Protein AF-A0A7J4EG16-F1 (afdb_monomer)

Sequence (64 aa):
MKISNYVNFSDASWKTYVTTKSWQLLPGDGTKTVHINFRDETGANSSTSDSIILDTLFQHRLSP

Foldseek 3Di:
DWKDQDPVSPVIDDDDDDPDDDDDFDDDFAKTKMKDWDADPVRDIDIDIDIDGDDPDDPPPDDD

pLDDT: mean 92.69, std 11.47, range [52.91, 98.56]

Structure (mmCIF, N/CA/C/O backbone):
data_AF-A0A7J4EG16-F1
#
_entry.id   AF-A0A7J4EG16-F1
#
loop_
_atom_site.group_PDB
_atom_site.id
_atom_site.type_symbol
_atom_site.label_atom_id
_atom_site.label_alt_id
_atom_site.label_comp_id
_atom_site.label_asym_id
_atom_site.label_entity_id
_atom_site.label_seq_id
_atom_site.pdbx_PDB_ins_code
_atom_site.Cartn_x
_atom_site.Cartn_y
_atom_site.Cartn_z
_atom_site.occupancy
_atom_site.B_iso_or_equiv
_atom_site.auth_seq_id
_atom_site.auth_comp_id
_atom_site.auth_asym_id
_atom_site.auth_atom_id
_atom_site.pdbx_PDB_model_num
ATOM 1 N N . MET A 1 1 ? 4.104 -3.859 -10.713 1.00 96.25 1 MET A N 1
ATOM 2 C CA . MET A 1 1 ? 3.975 -3.381 -9.319 1.00 96.25 1 MET A CA 1
ATOM 3 C C . MET A 1 1 ? 3.489 -4.498 -8.401 1.00 96.25 1 MET A C 1
ATOM 5 O O . MET A 1 1 ? 2.801 -5.396 -8.877 1.00 96.25 1 MET A O 1
ATOM 9 N N . LYS A 1 2 ? 3.805 -4.449 -7.109 1.00 97.56 2 LYS A N 1
ATOM 10 C CA . LYS A 1 2 ? 3.178 -5.273 -6.060 1.00 97.56 2 LYS A CA 1
ATOM 11 C C . LYS A 1 2 ? 2.758 -4.371 -4.900 1.00 97.56 2 LYS A C 1
ATOM 1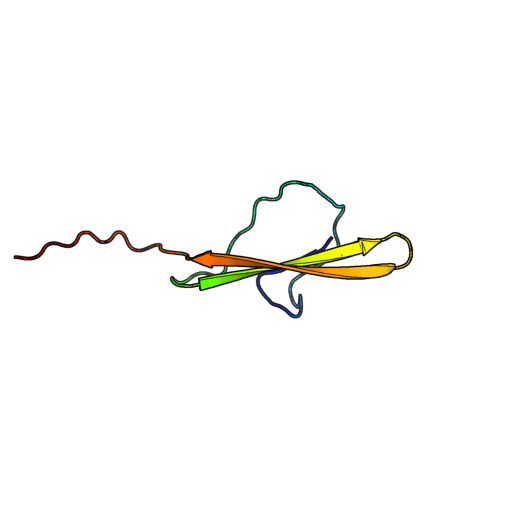3 O O . LYS A 1 2 ? 3.461 -3.408 -4.615 1.00 97.56 2 LYS A O 1
ATOM 18 N N . ILE A 1 3 ? 1.616 -4.656 -4.281 1.00 98.31 3 ILE A N 1
ATOM 19 C CA . ILE A 1 3 ? 1.013 -3.845 -3.210 1.00 98.31 3 ILE A CA 1
ATOM 20 C C . ILE A 1 3 ? 0.792 -4.763 -2.007 1.00 98.31 3 ILE A C 1
ATOM 22 O O . ILE A 1 3 ? 0.449 -5.927 -2.214 1.00 98.31 3 ILE A O 1
ATOM 26 N N . SER A 1 4 ? 1.022 -4.272 -0.791 1.00 98.56 4 SER A N 1
ATOM 27 C CA . SER A 1 4 ? 0.876 -5.037 0.451 1.00 98.56 4 SER A CA 1
ATOM 28 C C . SER A 1 4 ? 0.491 -4.136 1.625 1.00 98.56 4 SER A C 1
ATOM 30 O O . SER A 1 4 ? 0.840 -2.955 1.648 1.00 98.56 4 SER A O 1
ATOM 32 N N . ASN A 1 5 ? -0.175 -4.710 2.629 1.00 98.44 5 ASN A N 1
ATOM 33 C CA . ASN A 1 5 ? -0.330 -4.086 3.948 1.00 98.44 5 ASN A CA 1
ATOM 34 C C . ASN A 1 5 ? 0.920 -4.275 4.838 1.00 98.44 5 ASN A C 1
ATOM 36 O O . ASN A 1 5 ? 0.979 -3.742 5.942 1.00 98.44 5 ASN A O 1
ATOM 40 N N . TYR A 1 6 ? 1.913 -5.040 4.374 1.00 98.12 6 TYR A N 1
ATOM 41 C CA . TYR A 1 6 ? 3.144 -5.353 5.089 1.00 98.12 6 TYR A CA 1
ATOM 42 C C . TYR A 1 6 ? 4.363 -4.818 4.334 1.00 98.12 6 TYR A C 1
ATOM 44 O O . TYR A 1 6 ? 4.526 -5.033 3.132 1.00 98.12 6 TYR A O 1
ATOM 52 N N . VAL A 1 7 ? 5.280 -4.177 5.059 1.00 97.06 7 VAL A N 1
ATOM 53 C CA . VAL A 1 7 ? 6.501 -3.575 4.491 1.00 97.06 7 VAL A CA 1
ATOM 54 C C . VAL A 1 7 ? 7.400 -4.579 3.758 1.00 97.06 7 VAL A C 1
ATOM 56 O O . VAL A 1 7 ? 8.088 -4.230 2.801 1.00 97.06 7 VAL A O 1
ATOM 59 N N . ASN A 1 8 ? 7.385 -5.845 4.178 1.00 96.69 8 ASN A N 1
ATOM 60 C CA . ASN A 1 8 ? 8.181 -6.914 3.578 1.00 96.69 8 ASN A CA 1
ATOM 61 C C . ASN A 1 8 ? 7.505 -7.568 2.361 1.00 96.69 8 ASN A C 1
ATOM 63 O O . ASN A 1 8 ? 8.114 -8.434 1.733 1.00 96.69 8 ASN A O 1
ATOM 67 N N . PHE A 1 9 ? 6.281 -7.158 2.003 1.00 97.69 9 PHE A N 1
ATOM 68 C CA . PHE A 1 9 ? 5.516 -7.716 0.886 1.00 97.69 9 PHE A CA 1
ATOM 69 C C . PHE A 1 9 ? 5.332 -9.243 0.968 1.00 97.69 9 PHE A C 1
ATOM 71 O O . PHE A 1 9 ? 5.310 -9.905 -0.072 1.00 97.69 9 PHE A O 1
ATOM 78 N N . SER A 1 10 ? 5.232 -9.810 2.178 1.00 97.12 10 SER A N 1
ATOM 79 C CA . SER A 1 10 ? 5.148 -11.265 2.399 1.00 97.12 10 SER A CA 1
ATOM 80 C C . SER A 1 10 ? 3.923 -11.921 1.757 1.00 97.12 10 SER A C 1
ATOM 82 O O . SER A 1 10 ? 3.953 -13.113 1.463 1.00 97.12 10 SER A O 1
ATOM 84 N N . ASP A 1 11 ? 2.865 -11.151 1.519 1.00 96.50 11 ASP A N 1
ATOM 85 C CA . ASP A 1 11 ? 1.593 -11.581 0.932 1.00 96.50 11 ASP A CA 1
ATOM 86 C C . ASP A 1 11 ? 1.417 -11.155 -0.539 1.00 96.50 11 ASP A C 1
ATOM 88 O O . ASP A 1 11 ? 0.365 -11.395 -1.137 1.00 96.50 11 ASP A O 1
ATOM 92 N N . ALA A 1 12 ? 2.422 -10.516 -1.150 1.00 97.25 12 ALA A N 1
ATOM 93 C CA . ALA A 1 12 ? 2.246 -9.823 -2.421 1.00 97.25 12 ALA A CA 1
ATOM 94 C C . ALA A 1 12 ? 2.992 -10.470 -3.595 1.00 97.25 12 ALA A C 1
ATOM 96 O O . ALA A 1 12 ? 4.171 -10.814 -3.525 1.00 97.25 12 ALA A O 1
ATOM 97 N N . SER A 1 13 ? 2.310 -10.525 -4.740 1.00 97.31 13 SER A N 1
ATOM 98 C CA . SER A 1 13 ? 2.855 -10.942 -6.035 1.00 97.31 13 SER A CA 1
ATOM 99 C C . SER A 1 13 ? 2.934 -9.772 -7.018 1.00 97.31 13 SER A C 1
ATOM 101 O O . SER A 1 13 ? 2.179 -8.798 -6.929 1.00 97.31 13 SER 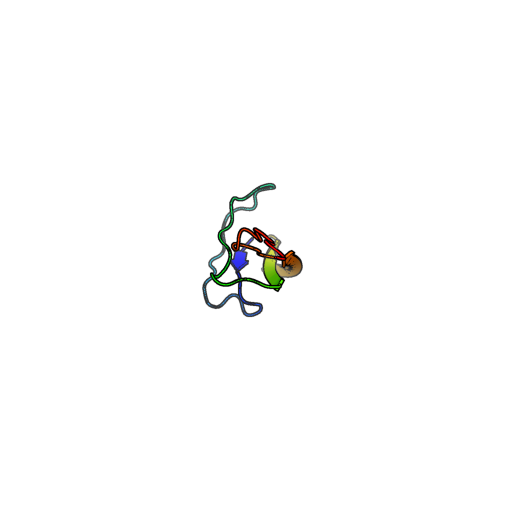A O 1
ATOM 103 N N . TRP A 1 14 ? 3.866 -9.861 -7.971 1.00 96.56 14 TRP A N 1
ATOM 104 C CA . TRP A 1 14 ? 4.005 -8.882 -9.048 1.00 96.56 14 TRP A CA 1
ATOM 105 C C . TRP A 1 14 ? 2.807 -8.929 -10.001 1.00 96.56 14 TRP A C 1
ATOM 107 O O . TRP A 1 14 ? 2.402 -9.994 -10.457 1.00 96.56 14 TRP A O 1
ATOM 117 N N . LYS A 1 15 ? 2.265 -7.754 -10.323 1.00 95.75 15 LYS A N 1
ATOM 118 C CA . LYS A 1 15 ? 1.164 -7.542 -11.271 1.00 95.75 15 LYS A CA 1
ATOM 119 C C . LYS A 1 15 ? 1.501 -6.401 -12.232 1.00 95.75 15 LYS A C 1
ATOM 121 O O . LYS A 1 15 ? 2.349 -5.557 -11.919 1.00 95.75 15 LYS A O 1
ATOM 126 N N . THR A 1 16 ? 0.826 -6.350 -13.378 1.00 95.88 16 THR A N 1
ATOM 127 C CA . THR A 1 16 ? 0.918 -5.224 -14.321 1.00 95.88 16 THR A CA 1
ATOM 128 C C . THR A 1 16 ? 0.604 -3.910 -13.611 1.00 95.88 16 THR A C 1
ATOM 130 O O . THR A 1 16 ? -0.254 -3.858 -12.726 1.00 95.88 16 THR A O 1
ATOM 133 N N . TYR A 1 17 ? 1.348 -2.859 -13.953 1.00 95.50 17 TYR A N 1
ATOM 134 C CA . TYR A 1 17 ? 1.114 -1.529 -13.405 1.00 95.50 17 TYR A CA 1
ATOM 135 C C . TYR A 1 17 ? -0.265 -1.004 -13.819 1.00 95.50 17 TYR A C 1
ATOM 137 O O . TYR A 1 17 ? -0.660 -1.134 -14.976 1.00 95.50 17 TYR A O 1
ATOM 145 N N . VAL A 1 18 ? -0.972 -0.396 -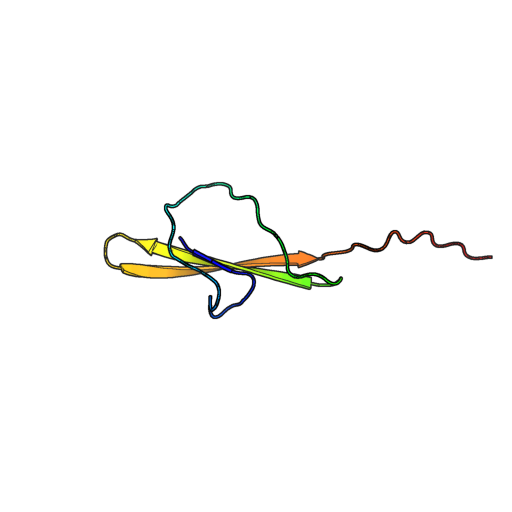12.868 1.00 96.62 18 VAL A N 1
ATOM 146 C CA . VAL A 1 18 ? -2.183 0.392 -13.109 1.00 96.62 18 VAL A CA 1
ATOM 147 C C . VAL A 1 18 ? -2.146 1.632 -12.223 1.00 96.62 18 VAL A C 1
ATOM 149 O O . VAL A 1 18 ? -1.575 1.601 -11.133 1.00 96.62 18 VAL A O 1
ATOM 152 N N . THR A 1 19 ? -2.769 2.715 -12.679 1.00 96.06 19 THR A N 1
ATOM 153 C CA . THR A 1 19 ? -2.801 4.003 -11.967 1.00 96.06 19 THR A CA 1
ATOM 154 C C . THR A 1 19 ? -3.772 4.012 -10.786 1.00 96.06 19 THR A C 1
ATOM 156 O O . THR A 1 19 ? -3.626 4.820 -9.874 1.00 96.06 19 THR A O 1
ATOM 159 N N . THR A 1 20 ? -4.763 3.117 -10.773 1.00 96.25 20 THR A N 1
ATOM 160 C CA . THR A 1 20 ? -5.758 3.019 -9.698 1.00 96.25 20 THR A CA 1
ATOM 161 C C . THR A 1 20 ? -6.057 1.563 -9.381 1.00 96.25 20 THR A C 1
ATOM 163 O O . THR A 1 20 ? -6.240 0.736 -10.276 1.00 96.25 20 THR A O 1
ATOM 166 N N . LYS A 1 21 ? -6.115 1.239 -8.088 1.00 95.38 21 L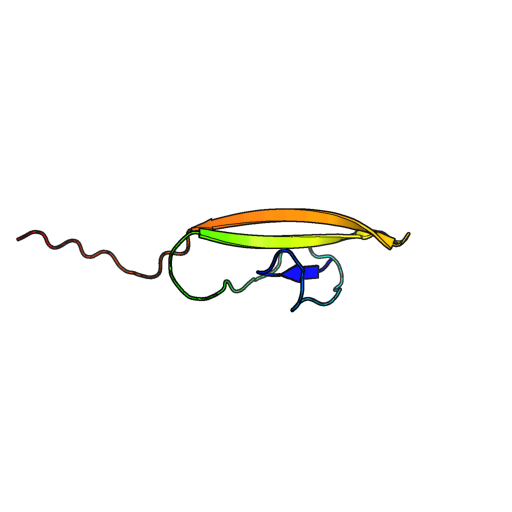YS A N 1
ATOM 167 C CA . LYS A 1 21 ? -6.402 -0.109 -7.606 1.00 95.38 21 LYS A CA 1
ATOM 168 C C . LYS A 1 21 ? -7.224 -0.046 -6.324 1.00 95.38 21 LYS A C 1
ATOM 170 O O . LYS A 1 21 ? -6.794 0.565 -5.355 1.00 95.38 21 LYS A O 1
ATOM 175 N N . SER A 1 22 ? -8.372 -0.721 -6.303 1.00 96.38 22 SER A N 1
ATOM 176 C CA . SER A 1 22 ? -9.102 -0.971 -5.058 1.00 96.38 22 SER A CA 1
ATOM 177 C C . SER A 1 22 ? -8.259 -1.850 -4.136 1.00 96.38 22 SER A C 1
ATOM 179 O O . SER A 1 22 ? -7.723 -2.874 -4.577 1.00 96.38 22 SER A O 1
ATOM 181 N N . TRP A 1 23 ? -8.149 -1.448 -2.872 1.00 96.25 23 TRP A N 1
ATOM 182 C CA . TRP A 1 23 ? -7.324 -2.116 -1.873 1.00 96.25 23 TRP A CA 1
ATOM 183 C C . TRP A 1 23 ? -8.098 -2.311 -0.573 1.00 96.25 23 TRP A C 1
ATOM 185 O O . TRP A 1 23 ? -8.877 -1.446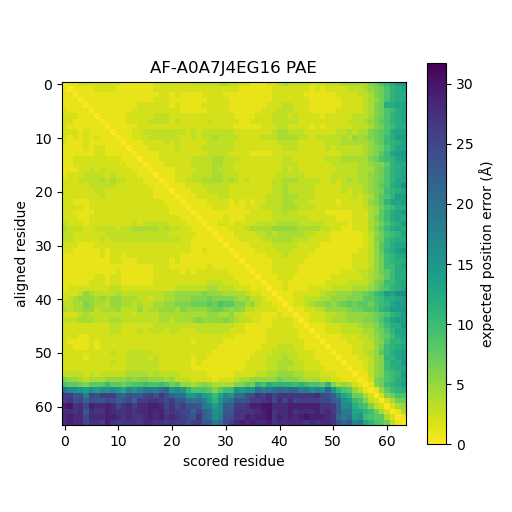 -0.178 1.00 96.25 23 TRP A O 1
ATOM 195 N N . GLN A 1 24 ? -7.875 -3.448 0.082 1.00 96.88 24 GLN A N 1
ATOM 196 C CA . GLN A 1 24 ? -8.470 -3.764 1.373 1.00 96.88 24 GLN A CA 1
ATOM 197 C C . GLN A 1 24 ? -7.400 -3.667 2.462 1.00 96.88 24 GLN A C 1
ATOM 199 O O . GLN A 1 24 ? -6.344 -4.299 2.375 1.00 96.88 24 GLN A O 1
ATOM 204 N N . LEU A 1 25 ? -7.690 -2.873 3.491 1.00 97.75 25 LEU A N 1
ATOM 205 C CA . LEU A 1 25 ? -6.832 -2.723 4.661 1.00 97.75 25 LEU A CA 1
ATOM 206 C C . LEU A 1 25 ? -6.993 -3.905 5.616 1.00 97.75 25 LEU A C 1
ATOM 208 O O . LEU A 1 25 ? -8.028 -4.575 5.635 1.00 97.75 25 LEU A O 1
ATOM 212 N N . LEU A 1 26 ? -5.967 -4.129 6.438 1.00 97.12 26 LEU A N 1
ATOM 213 C CA . LEU A 1 26 ? -6.090 -5.025 7.584 1.00 97.12 26 LEU A CA 1
ATOM 214 C C . LEU A 1 26 ? -7.176 -4.501 8.541 1.00 97.12 26 LEU A C 1
ATOM 216 O O . LEU A 1 26 ? -7.283 -3.283 8.718 1.00 97.12 26 LEU A O 1
ATOM 220 N N . PRO A 1 27 ? -7.969 -5.397 9.156 1.00 95.88 27 PRO A N 1
ATOM 221 C CA . PRO A 1 27 ? -9.041 -5.003 10.060 1.00 95.88 27 PRO A CA 1
ATOM 222 C C . PRO A 1 27 ? -8.508 -4.337 11.338 1.00 95.88 27 PRO A C 1
ATOM 224 O O . PRO A 1 27 ? -7.335 -4.474 11.693 1.00 95.88 27 PRO A O 1
ATOM 227 N N . GLY A 1 28 ? -9.413 -3.663 12.050 1.00 96.06 28 GLY A N 1
ATOM 228 C CA . GLY A 1 28 ? -9.143 -2.960 13.303 1.00 96.06 28 GLY A CA 1
ATOM 229 C C . GLY A 1 28 ? -8.838 -1.482 13.086 1.00 96.06 28 GLY A C 1
ATOM 230 O O . GLY A 1 28 ? -8.155 -1.115 12.132 1.00 96.06 28 GLY A O 1
ATOM 231 N N . ASP A 1 29 ? -9.326 -0.629 13.979 1.00 96.44 29 ASP A N 1
ATOM 232 C CA . ASP A 1 29 ? -9.140 0.818 13.868 1.00 96.44 29 ASP A CA 1
ATOM 233 C C . ASP A 1 29 ? -7.675 1.247 14.043 1.00 96.44 29 ASP A C 1
ATOM 235 O O . ASP A 1 29 ? -6.790 0.462 14.405 1.00 96.44 29 ASP A O 1
ATOM 239 N N . GLY A 1 30 ? -7.402 2.510 13.732 1.00 97.00 30 GLY A N 1
ATOM 240 C CA . GLY A 1 30 ? -6.092 3.145 13.840 1.00 97.00 30 GLY A CA 1
ATOM 241 C C . GLY A 1 30 ? -5.321 3.179 12.523 1.00 97.00 30 GLY A 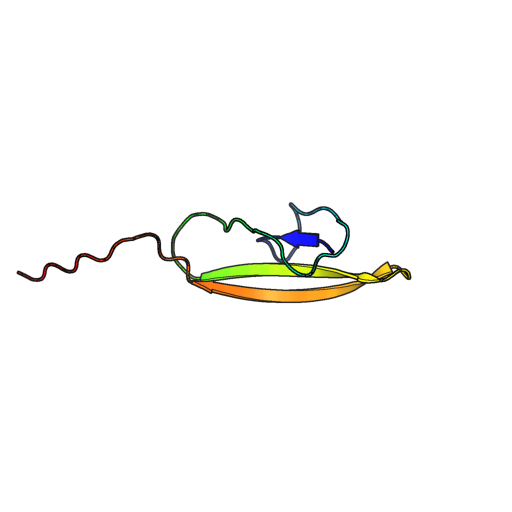C 1
ATOM 242 O O . GLY A 1 30 ? -5.793 2.716 11.482 1.00 97.00 30 GLY A O 1
ATOM 243 N N . THR A 1 31 ? -4.106 3.727 12.572 1.00 98.12 31 THR A N 1
ATOM 244 C CA . THR A 1 31 ? -3.257 3.934 11.392 1.00 98.12 31 THR A CA 1
ATOM 245 C C . THR A 1 31 ? -2.898 2.614 10.711 1.00 98.12 31 THR A C 1
ATOM 247 O O . THR A 1 31 ? -2.409 1.675 11.339 1.00 98.12 31 THR A O 1
ATOM 250 N N . LYS A 1 32 ? -3.136 2.556 9.404 1.00 98.31 32 LYS A N 1
ATOM 251 C CA . LYS A 1 32 ? -2.743 1.487 8.488 1.00 98.31 32 LYS A CA 1
ATOM 252 C C . LYS A 1 32 ? -1.772 2.066 7.473 1.00 98.31 32 LYS A C 1
ATOM 254 O O . LYS A 1 32 ? -1.943 3.206 7.055 1.00 98.31 32 LYS A O 1
ATOM 259 N N . THR A 1 33 ? -0.793 1.281 7.048 1.00 98.38 33 THR A N 1
ATOM 260 C CA . THR A 1 33 ? 0.149 1.688 6.004 1.00 98.38 33 THR A CA 1
ATOM 261 C C . THR A 1 33 ? 0.035 0.721 4.840 1.00 98.38 33 THR A C 1
ATOM 263 O O . THR A 1 33 ? 0.075 -0.495 5.023 1.00 98.38 33 THR A O 1
ATOM 266 N N . VAL A 1 34 ? -0.129 1.265 3.639 1.00 98.38 34 VAL A N 1
ATOM 267 C CA . VAL A 1 34 ? -0.114 0.490 2.399 1.00 98.38 34 VAL A CA 1
ATOM 268 C C . VAL A 1 34 ? 1.214 0.748 1.712 1.00 98.38 34 VAL A C 1
ATOM 270 O O . VAL A 1 34 ? 1.609 1.895 1.517 1.00 98.38 34 VAL A O 1
ATOM 273 N N . HIS A 1 35 ? 1.899 -0.325 1.338 1.00 98.44 35 HIS A N 1
ATOM 274 C CA . HIS A 1 35 ? 3.178 -0.281 0.648 1.00 98.44 35 HIS A CA 1
ATOM 275 C C . HIS A 1 35 ? 2.995 -0.701 -0.805 1.00 98.44 35 HIS A C 1
ATOM 277 O O . HIS A 1 35 ? 2.273 -1.654 -1.107 1.00 98.44 35 HIS A O 1
ATOM 283 N N . ILE A 1 36 ? 3.699 -0.035 -1.712 1.00 98.31 36 ILE A N 1
ATOM 284 C CA . ILE A 1 36 ? 3.790 -0.418 -3.117 1.00 98.31 36 ILE A CA 1
ATOM 285 C C . ILE A 1 36 ? 5.253 -0.497 -3.530 1.00 98.31 36 ILE A C 1
ATOM 287 O O . ILE A 1 36 ? 6.076 0.321 -3.127 1.00 98.31 36 ILE A O 1
ATOM 291 N N . ASN A 1 37 ? 5.578 -1.503 -4.332 1.00 98.19 37 ASN A N 1
ATOM 292 C CA . ASN A 1 37 ? 6.879 -1.651 -4.960 1.00 98.19 37 ASN A CA 1
ATOM 293 C C . ASN A 1 37 ? 6.697 -1.706 -6.480 1.00 98.19 37 ASN A C 1
ATOM 295 O O . ASN A 1 37 ? 5.891 -2.487 -7.007 1.00 98.19 37 ASN A O 1
ATOM 299 N N . PHE A 1 38 ? 7.423 -0.849 -7.181 1.00 97.50 38 PHE A N 1
ATOM 300 C CA . PHE A 1 38 ? 7.495 -0.772 -8.630 1.00 97.50 38 PHE A CA 1
ATOM 301 C C . PHE A 1 38 ? 8.755 -1.471 -9.107 1.00 97.50 38 PHE A C 1
ATOM 303 O O . PHE A 1 38 ? 9.775 -1.425 -8.434 1.00 97.50 38 PHE A O 1
ATOM 310 N N . ARG A 1 39 ? 8.670 -2.102 -10.276 1.00 96.25 39 ARG A N 1
ATOM 311 C CA . ARG A 1 39 ? 9.812 -2.717 -10.942 1.00 96.25 39 ARG A CA 1
ATOM 312 C C . ARG A 1 39 ? 9.824 -2.264 -12.383 1.00 96.25 39 ARG A C 1
ATOM 314 O O . ARG A 1 39 ? 8.767 -2.324 -13.018 1.00 96.25 39 ARG A O 1
ATOM 321 N N . ASP A 1 40 ? 10.975 -1.820 -12.857 1.00 93.50 40 ASP A N 1
ATOM 322 C CA . ASP A 1 40 ? 11.178 -1.524 -14.271 1.00 93.50 40 ASP A CA 1
ATOM 323 C C . ASP A 1 40 ? 11.550 -2.791 -15.064 1.00 93.50 40 ASP A C 1
ATOM 325 O O . ASP A 1 40 ? 11.578 -3.909 -14.536 1.00 93.50 40 ASP A O 1
ATOM 329 N N . GLU A 1 41 ? 11.804 -2.628 -16.359 1.00 92.12 41 GLU A N 1
ATOM 330 C CA . GLU A 1 41 ? 12.169 -3.729 -17.257 1.00 92.12 41 GLU A CA 1
ATOM 331 C C . GLU A 1 41 ? 13.545 -4.329 -16.938 1.00 92.12 41 GLU A C 1
ATOM 333 O O . GLU A 1 41 ? 13.773 -5.512 -17.188 1.00 92.12 41 GLU A O 1
ATOM 338 N N . THR A 1 42 ? 14.441 -3.547 -16.330 1.00 95.06 42 THR A N 1
ATOM 339 C CA . THR A 1 42 ? 15.787 -3.988 -15.929 1.00 95.06 42 THR A CA 1
ATOM 340 C C . THR A 1 42 ? 15.783 -4.770 -14.614 1.00 95.06 42 THR A C 1
ATOM 342 O O . THR A 1 42 ? 16.782 -5.387 -14.247 1.00 95.06 42 THR A O 1
ATOM 345 N N . GLY A 1 43 ? 14.648 -4.780 -13.909 1.00 91.12 43 GLY A N 1
ATOM 346 C CA . GLY A 1 43 ? 14.485 -5.439 -12.618 1.00 91.12 43 GLY A CA 1
ATOM 347 C C . GLY A 1 43 ? 14.800 -4.544 -11.419 1.00 91.12 43 GLY A C 1
ATOM 348 O O . GLY A 1 43 ? 14.697 -5.022 -10.283 1.00 91.12 43 GLY A O 1
ATOM 349 N N . ALA A 1 44 ? 15.136 -3.269 -11.638 1.00 95.38 44 ALA A N 1
ATOM 350 C CA . ALA A 1 44 ? 15.342 -2.311 -10.561 1.00 95.38 44 ALA A CA 1
ATOM 351 C C . ALA A 1 44 ? 14.012 -2.025 -9.856 1.00 95.38 44 ALA A C 1
ATOM 353 O O . ALA A 1 44 ? 12.960 -1.940 -10.493 1.00 95.38 44 ALA A O 1
ATOM 354 N N . ASN A 1 45 ? 14.057 -1.914 -8.526 1.00 95.81 45 ASN A N 1
ATOM 355 C CA . ASN A 1 45 ? 12.868 -1.778 -7.691 1.00 95.81 45 ASN A CA 1
ATOM 356 C C . ASN A 1 45 ? 12.841 -0.425 -6.977 1.00 95.81 45 ASN A C 1
ATOM 358 O O . ASN A 1 45 ? 13.874 0.050 -6.512 1.00 95.81 45 ASN A O 1
ATOM 362 N N . SER A 1 46 ? 11.651 0.152 -6.832 1.00 96.94 46 SER A N 1
ATOM 363 C CA . SER A 1 46 ? 11.419 1.366 -6.048 1.00 96.94 46 SER A CA 1
ATOM 364 C C . SER A 1 46 ? 10.155 1.211 -5.213 1.00 96.94 46 SER A C 1
ATOM 366 O O . SER A 1 46 ? 9.092 0.876 -5.739 1.00 96.94 46 SER A O 1
ATOM 368 N N . SER A 1 47 ? 10.268 1.439 -3.907 1.00 97.19 47 SER A N 1
ATOM 369 C CA . SER A 1 47 ? 9.164 1.302 -2.961 1.00 97.19 47 SER A CA 1
ATOM 370 C C . SER A 1 47 ? 8.701 2.648 -2.423 1.00 97.19 47 SER A C 1
ATOM 372 O O . SER A 1 47 ? 9.521 3.494 -2.077 1.00 97.19 47 SER A O 1
ATOM 374 N N . THR A 1 48 ? 7.391 2.804 -2.273 1.00 97.88 48 THR A N 1
ATOM 375 C CA . THR A 1 48 ? 6.773 3.920 -1.550 1.00 97.88 48 THR A CA 1
ATOM 376 C C . THR A 1 48 ? 5.592 3.416 -0.721 1.00 97.88 48 THR A C 1
ATOM 378 O O . THR A 1 48 ? 5.200 2.248 -0.821 1.00 97.88 48 THR A O 1
ATOM 381 N N . SER A 1 49 ? 5.043 4.269 0.133 1.00 98.31 49 SER A N 1
ATOM 382 C CA . SER A 1 49 ? 3.929 3.932 1.010 1.00 98.31 49 SER A CA 1
ATOM 383 C C . SER A 1 49 ? 3.089 5.147 1.353 1.00 98.31 49 SER A C 1
ATOM 385 O O . SER A 1 49 ? 3.587 6.269 1.308 1.00 98.31 49 SER A O 1
ATOM 387 N N . ASP A 1 50 ? 1.856 4.896 1.774 1.00 98.31 50 ASP A N 1
ATOM 388 C CA . ASP A 1 50 ? 0.969 5.914 2.325 1.00 98.31 50 ASP A CA 1
ATOM 389 C C . ASP A 1 50 ? 0.248 5.388 3.571 1.00 98.31 50 ASP A C 1
ATOM 391 O O . ASP A 1 50 ? 0.112 4.171 3.752 1.00 98.31 50 ASP A O 1
ATOM 395 N N . SER A 1 51 ? -0.181 6.297 4.445 1.00 98.06 51 SER A N 1
ATOM 396 C CA . SER A 1 51 ? -0.846 5.973 5.707 1.00 98.06 51 SER A CA 1
ATOM 397 C C . SER A 1 51 ? -2.297 6.436 5.719 1.00 98.06 51 SER A C 1
ATOM 399 O O . SER A 1 51 ? -2.618 7.561 5.356 1.00 98.06 51 SER A O 1
ATOM 401 N N . ILE A 1 52 ? -3.177 5.559 6.186 1.00 97.38 52 ILE A N 1
ATOM 402 C CA . ILE A 1 52 ? -4.623 5.759 6.236 1.00 97.38 52 ILE A CA 1
ATOM 403 C C . ILE A 1 52 ? -5.074 5.509 7.671 1.00 97.38 52 ILE A C 1
ATOM 405 O O . ILE A 1 52 ? -4.768 4.464 8.245 1.00 97.38 52 ILE A O 1
ATOM 409 N N . ILE A 1 53 ? -5.815 6.443 8.263 1.00 97.44 53 ILE A N 1
ATOM 410 C CA . ILE A 1 53 ? -6.489 6.200 9.542 1.00 97.44 53 ILE A CA 1
ATOM 411 C C . ILE A 1 53 ? -7.783 5.454 9.231 1.00 97.44 53 ILE A C 1
ATOM 413 O O . ILE A 1 53 ? -8.676 6.003 8.589 1.00 97.44 53 ILE A O 1
ATOM 417 N N . LEU A 1 54 ? -7.861 4.192 9.655 1.00 96.88 54 LEU A N 1
A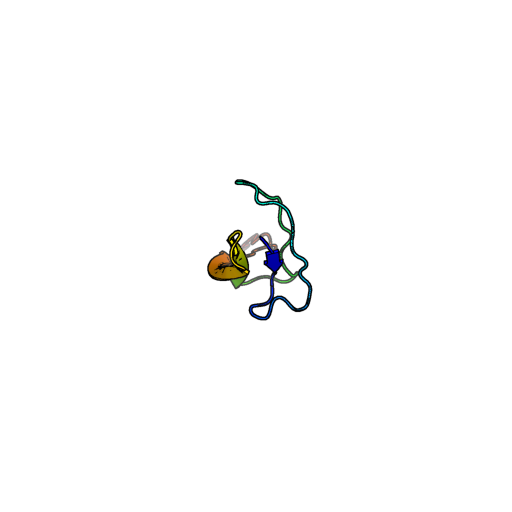TOM 418 C CA . LEU A 1 54 ? -9.092 3.418 9.583 1.00 96.88 54 LEU A CA 1
ATOM 419 C C . LEU A 1 54 ? -9.896 3.663 10.861 1.00 96.88 54 LEU A C 1
ATOM 421 O O . LEU A 1 54 ? -9.392 3.420 11.956 1.00 96.88 54 LEU A O 1
ATOM 425 N N . ASP A 1 55 ? -11.124 4.143 10.706 1.00 95.06 55 ASP A N 1
ATOM 426 C CA . ASP A 1 55 ? -12.088 4.299 11.792 1.00 95.06 55 ASP A CA 1
ATOM 427 C C . ASP A 1 55 ? -13.407 3.651 11.370 1.00 95.06 55 ASP A C 1
ATOM 429 O O . ASP A 1 55 ? -14.047 4.067 10.400 1.00 95.06 55 ASP A O 1
ATOM 433 N N . THR A 1 56 ? -13.758 2.568 12.051 1.00 93.25 56 THR A N 1
ATOM 434 C CA . THR A 1 56 ? -14.962 1.773 11.803 1.00 93.25 56 THR A CA 1
ATOM 435 C C . THR A 1 56 ? -16.013 1.959 12.892 1.00 93.25 56 THR A C 1
ATOM 437 O O . THR A 1 56 ? -17.134 1.464 12.746 1.00 93.25 56 THR A O 1
ATOM 440 N N . LEU A 1 57 ? -15.694 2.695 13.962 1.00 87.06 57 LEU A N 1
ATOM 441 C CA . LEU A 1 57 ? -16.622 2.961 15.049 1.00 87.06 57 LEU A CA 1
ATOM 442 C C . LEU A 1 57 ? -17.398 4.242 14.772 1.00 87.06 57 LEU A C 1
ATOM 444 O O . LEU A 1 57 ? -16.867 5.347 14.714 1.00 87.06 57 LEU A O 1
ATOM 448 N N . PHE A 1 58 ? -18.716 4.112 14.687 1.00 77.50 58 PHE A N 1
ATOM 449 C CA . PHE A 1 58 ? -19.584 5.276 14.687 1.00 77.50 58 PHE A CA 1
ATOM 450 C C . PHE A 1 58 ? -19.618 5.882 16.100 1.00 77.50 58 PHE A C 1
ATOM 452 O O . PHE A 1 58 ? -20.297 5.373 16.993 1.00 77.50 58 PHE A O 1
ATOM 459 N N . GLN A 1 59 ? -18.866 6.962 16.328 1.00 63.66 59 GLN A N 1
ATOM 460 C CA . GLN A 1 59 ? -18.886 7.721 17.584 1.00 63.66 59 GLN A CA 1
ATOM 461 C C . GLN A 1 59 ? -20.227 8.461 17.743 1.00 63.66 59 GLN A C 1
ATOM 463 O O . GLN A 1 59 ? -20.336 9.652 17.458 1.00 63.66 59 GLN A O 1
ATOM 468 N N . HIS A 1 60 ? -21.258 7.785 18.252 1.00 53.62 60 HIS A N 1
ATOM 469 C CA . HIS A 1 60 ? -22.408 8.468 18.843 1.00 53.62 60 HIS A CA 1
ATOM 470 C C . HIS A 1 60 ? -22.047 8.860 20.281 1.00 53.62 60 HIS A C 1
ATOM 472 O O . HIS A 1 60 ? -22.347 8.146 21.238 1.00 53.62 60 HIS A O 1
ATOM 478 N N . ARG A 1 61 ? -21.339 9.986 20.432 1.00 63.28 61 ARG A N 1
ATOM 479 C CA . ARG A 1 61 ? -21.092 10.614 21.737 1.00 63.28 61 ARG A CA 1
ATOM 480 C C . ARG A 1 61 ? -22.427 11.104 22.310 1.00 63.28 61 ARG A C 1
ATOM 482 O O . ARG A 1 61 ? -22.783 12.263 22.132 1.00 63.28 61 ARG A O 1
ATOM 489 N N . LEU A 1 62 ? -23.159 10.234 23.002 1.00 54.62 62 LEU A N 1
ATOM 490 C CA . LEU A 1 62 ? -24.094 10.683 24.031 1.00 54.62 62 LEU A CA 1
ATOM 491 C C . LEU A 1 62 ? -23.278 10.968 25.279 1.00 54.62 62 LEU A C 1
ATOM 493 O O . LEU A 1 62 ? -22.866 10.049 25.985 1.00 54.62 62 LEU A O 1
ATOM 497 N N . SER A 1 63 ? -23.041 12.248 25.531 1.00 52.91 63 SER A N 1
ATOM 498 C CA . SER A 1 63 ? -22.881 12.706 26.905 1.00 52.91 63 SER A CA 1
ATOM 499 C C . SER A 1 63 ? -24.288 12.837 27.511 1.00 52.91 63 SER A C 1
ATOM 501 O O . SER A 1 63 ? -25.142 13.427 26.843 1.00 52.91 63 SER A O 1
ATOM 503 N N . PRO A 1 64 ? -24.552 12.280 28.708 1.00 63.53 64 PRO A N 1
ATOM 504 C CA . PRO A 1 64 ? -25.717 12.634 29.518 1.00 63.53 64 PRO A CA 1
ATOM 505 C C . PRO A 1 64 ? -25.720 14.115 29.910 1.00 63.53 64 PRO A C 1
ATOM 507 O O . PRO A 1 64 ? -24.612 14.694 30.028 1.00 63.53 64 PRO A O 1
#

Secondary structure (DSSP, 8-state):
-EEESSTT-TT-------S-----PPSSSEEEEEEEEEE-TT--EEEEEEEEEE----------

Solvent-accessible surface area (backbone atoms only — not comparable to full-atom values): 4302 Å² total; per-residue (Å²): 49,30,59,26,77,43,93,83,37,87,90,42,63,82,42,83,77,71,98,75,75,93,80,84,78,77,84,69,68,46,81,42,51,44,32,38,36,42,59,55,96,89,64,55,72,51,73,52,71,53,78,45,77,41,79,83,75,82,8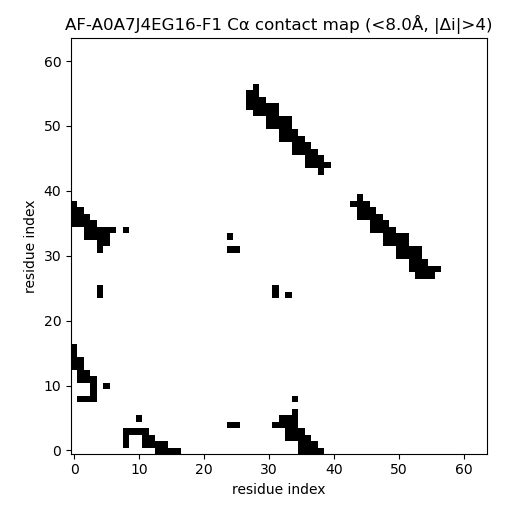2,76,82,77,74,133

Nearest PDB structures (foldseek):
  4m5t-assembly3_A  TM=5.231E-01  e=2.6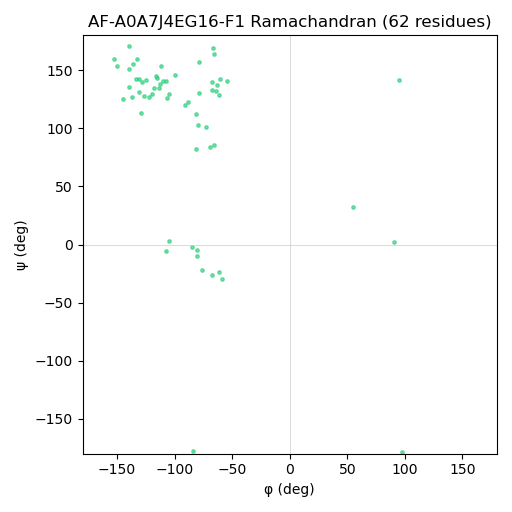85E+00  Homo sapiens
  8pn9-assembly1_G  TM=6.244E-01  e=5.528E+00  Homo sapiens
  7lhd-assembly1_FD  TM=5.135E-01  e=3.269E+00  Qubevirus durum
  7o1q-assembly1_A  TM=4.948E-01  e=3.062E+00  Staphylococcus aureus
  2n6f-assembly1_A  TM=4.672E-01  e=4.848E+00  Homo sapiens

Mean predicted aligned error: 5.0 Å

Radius of gyration: 16.03 Å; Cα contacts (8 Å, |Δi|>4): 90; chains: 1; bounding box: 42×24×47 Å